Protein AF-A0A7S0U2Q4-F1 (afdb_monomer_lite)

Structure (mmCIF, N/CA/C/O backbone):
data_AF-A0A7S0U2Q4-F1
#
_entry.id   AF-A0A7S0U2Q4-F1
#
loop_
_atom_site.group_PDB
_atom_site.id
_atom_site.type_symbol
_atom_site.label_atom_id
_atom_site.label_alt_id
_atom_site.label_comp_id
_atom_site.label_asym_id
_atom_site.label_entity_id
_atom_site.label_seq_id
_atom_site.pdbx_PDB_ins_code
_atom_site.Cartn_x
_atom_site.Cartn_y
_atom_site.Cartn_z
_atom_site.occupancy
_atom_site.B_iso_or_equiv
_atom_site.auth_seq_id
_atom_site.auth_comp_id
_atom_site.auth_asym_id
_atom_site.auth_atom_id
_atom_site.pdbx_PDB_model_num
ATOM 1 N N . GLN A 1 1 ? 51.472 -1.412 -73.049 1.00 61.06 1 GLN A N 1
ATOM 2 C CA . GLN A 1 1 ? 51.027 -0.412 -72.050 1.00 61.06 1 GLN A CA 1
ATOM 3 C C . GLN A 1 1 ? 49.561 -0.610 -71.621 1.00 61.06 1 GLN A C 1
ATOM 5 O O . GLN A 1 1 ? 49.292 -0.480 -70.437 1.00 61.06 1 GLN A O 1
ATOM 10 N N . GLY A 1 2 ? 48.632 -1.026 -72.501 1.00 70.44 2 GLY A N 1
ATOM 11 C CA . GLY A 1 2 ? 47.207 -1.220 -72.146 1.00 70.44 2 GLY A CA 1
ATOM 12 C C . GLY A 1 2 ? 46.877 -2.314 -71.110 1.00 70.44 2 GLY A C 1
ATOM 13 O O . GLY A 1 2 ? 45.994 -2.116 -70.285 1.00 70.44 2 GLY A O 1
ATOM 14 N N . ALA A 1 3 ? 47.608 -3.435 -71.074 1.00 73.06 3 ALA A N 1
ATOM 15 C CA . ALA A 1 3 ? 47.351 -4.511 -70.102 1.00 73.06 3 ALA A CA 1
ATOM 16 C C . ALA A 1 3 ? 47.615 -4.098 -68.638 1.00 73.06 3 ALA A C 1
ATOM 18 O O . ALA A 1 3 ? 46.937 -4.567 -67.727 1.00 73.06 3 ALA A O 1
ATOM 19 N N . VAL A 1 4 ? 48.569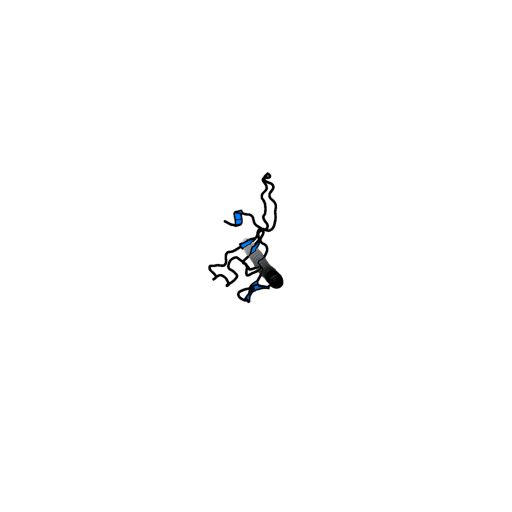 -3.186 -68.417 1.00 79.38 4 VAL A N 1
ATOM 20 C CA . VAL A 1 4 ? 48.904 -2.663 -67.083 1.00 79.38 4 VAL A CA 1
ATOM 21 C C . VAL A 1 4 ? 47.815 -1.707 -66.585 1.00 79.38 4 VAL A C 1
ATOM 23 O O . VAL A 1 4 ? 47.457 -1.755 -65.413 1.00 79.38 4 VAL A O 1
ATOM 26 N N . ALA A 1 5 ? 47.227 -0.902 -67.477 1.00 80.56 5 ALA A N 1
ATOM 27 C CA . ALA A 1 5 ? 46.125 -0.001 -67.138 1.00 80.56 5 ALA A CA 1
ATOM 28 C C . ALA A 1 5 ? 44.852 -0.767 -66.731 1.00 80.56 5 ALA A C 1
ATOM 30 O O . ALA A 1 5 ? 44.254 -0.460 -65.705 1.00 80.56 5 ALA A O 1
ATOM 31 N N . VAL A 1 6 ? 44.493 -1.829 -67.464 1.00 84.06 6 VAL A N 1
ATOM 32 C CA . VAL A 1 6 ? 43.334 -2.681 -67.128 1.00 84.06 6 VAL A CA 1
ATOM 33 C C . VAL A 1 6 ? 43.546 -3.438 -65.809 1.00 84.06 6 VAL A C 1
ATOM 35 O O . VAL A 1 6 ? 42.607 -3.612 -65.032 1.00 84.06 6 VAL A O 1
ATOM 38 N N . ALA A 1 7 ? 44.773 -3.887 -65.526 1.00 83.25 7 ALA A N 1
ATOM 39 C CA . ALA A 1 7 ? 45.096 -4.530 -64.253 1.00 83.25 7 ALA A CA 1
ATOM 40 C C . ALA A 1 7 ? 45.003 -3.550 -63.068 1.00 83.25 7 ALA A C 1
ATOM 42 O O . ALA A 1 7 ? 44.475 -3.917 -62.019 1.00 83.25 7 ALA A O 1
ATOM 43 N N . ALA A 1 8 ? 45.458 -2.306 -63.247 1.00 87.12 8 ALA A N 1
ATOM 44 C CA . ALA A 1 8 ? 45.345 -1.258 -62.236 1.00 87.12 8 ALA A CA 1
ATOM 45 C C . ALA A 1 8 ? 43.880 -0.882 -61.954 1.00 87.12 8 ALA A C 1
ATOM 47 O O . ALA A 1 8 ? 43.491 -0.776 -60.794 1.00 87.12 8 ALA A O 1
ATOM 48 N N . GLU A 1 9 ? 43.045 -0.766 -62.990 1.00 86.50 9 GLU A N 1
ATOM 49 C CA . GLU A 1 9 ? 41.620 -0.448 -62.841 1.00 86.50 9 GLU A CA 1
ATOM 50 C C . GLU A 1 9 ? 40.856 -1.548 -62.085 1.00 86.50 9 GLU A C 1
ATOM 52 O O . GLU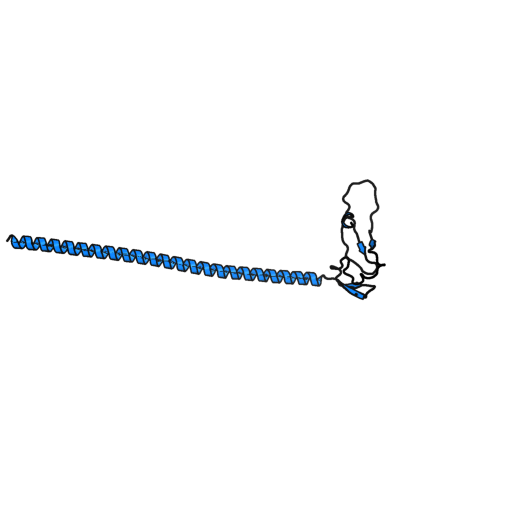 A 1 9 ? 40.077 -1.266 -61.176 1.00 86.50 9 GLU A O 1
ATOM 57 N N . ARG A 1 10 ? 41.131 -2.823 -62.389 1.00 89.69 10 ARG A N 1
ATOM 58 C CA . ARG A 1 10 ? 40.548 -3.956 -61.649 1.00 89.69 10 ARG A CA 1
ATOM 59 C C . ARG A 1 10 ? 41.006 -4.003 -60.194 1.00 89.69 10 ARG A C 1
ATOM 61 O O . ARG A 1 10 ? 40.215 -4.365 -59.325 1.00 89.69 10 ARG A O 1
ATOM 68 N N . ALA A 1 11 ? 42.266 -3.659 -59.927 1.00 91.00 11 ALA A N 1
ATOM 69 C CA . ALA A 1 11 ? 42.791 -3.601 -58.568 1.00 91.00 11 ALA A CA 1
ATOM 70 C C . ALA A 1 11 ? 42.117 -2.489 -57.753 1.00 91.00 11 ALA A C 1
ATOM 72 O O . ALA A 1 11 ? 41.779 -2.709 -56.592 1.00 91.00 11 ALA A O 1
ATOM 73 N N . GLU A 1 12 ? 41.867 -1.329 -58.360 1.00 92.44 12 GLU A N 1
ATOM 74 C CA . GLU A 1 12 ? 41.186 -0.220 -57.692 1.00 92.44 12 GLU A CA 1
ATOM 75 C C . GLU A 1 12 ? 39.709 -0.543 -57.420 1.00 92.44 12 GLU A C 1
ATOM 77 O O . GLU A 1 12 ? 39.251 -0.416 -56.287 1.00 92.44 12 GLU A O 1
ATOM 82 N N . GLN A 1 13 ? 38.999 -1.130 -58.392 1.00 92.56 13 GLN A N 1
ATOM 83 C CA . GLN A 1 13 ? 37.627 -1.615 -58.185 1.00 92.56 13 GLN A CA 1
ATOM 84 C C . GLN A 1 13 ? 37.531 -2.678 -57.076 1.00 92.56 13 GLN A C 1
ATOM 86 O O . GLN A 1 13 ? 36.540 -2.729 -56.346 1.00 92.56 13 GLN A O 1
ATOM 91 N N . ALA A 1 14 ? 38.540 -3.545 -56.938 1.00 92.00 14 ALA A N 1
ATOM 92 C CA . ALA A 1 14 ? 38.584 -4.537 -55.866 1.00 92.00 14 ALA A CA 1
ATOM 93 C C . ALA A 1 14 ? 38.786 -3.890 -54.486 1.00 92.00 14 ALA A C 1
ATOM 95 O O . ALA A 1 14 ? 38.137 -4.300 -53.522 1.00 92.00 14 ALA A O 1
ATOM 96 N N . LYS A 1 15 ? 39.633 -2.857 -54.388 1.00 94.12 15 LYS A N 1
ATOM 97 C CA . LYS A 1 15 ? 39.808 -2.083 -53.149 1.00 94.12 15 LYS A CA 1
ATOM 98 C C . LYS A 1 15 ? 38.537 -1.335 -52.762 1.00 94.12 15 LYS A C 1
ATOM 100 O O . LYS A 1 15 ? 38.168 -1.362 -51.592 1.00 94.12 15 LYS A O 1
ATOM 105 N N . ASP A 1 16 ? 37.851 -0.724 -53.724 1.00 94.62 16 ASP A N 1
ATOM 106 C CA . ASP A 1 16 ? 36.603 0.001 -53.468 1.00 94.62 16 ASP A CA 1
ATOM 107 C C . ASP A 1 16 ? 35.510 -0.925 -52.927 1.00 94.62 16 ASP A C 1
ATOM 109 O O . ASP A 1 16 ? 34.817 -0.578 -51.969 1.00 94.62 16 ASP A O 1
ATOM 113 N N . ARG A 1 17 ? 35.393 -2.140 -53.482 1.00 94.12 17 ARG A N 1
ATOM 114 C CA . ARG A 1 17 ? 34.474 -3.166 -52.961 1.00 94.12 17 ARG A CA 1
ATOM 115 C C . ARG A 1 17 ? 34.847 -3.596 -51.545 1.00 94.12 17 ARG A C 1
ATOM 117 O O . ARG A 1 17 ? 33.975 -3.623 -50.683 1.00 94.12 17 ARG A O 1
ATOM 124 N N . ALA A 1 18 ? 36.128 -3.857 -51.283 1.00 94.88 18 ALA A N 1
ATOM 125 C CA . ALA A 1 18 ? 36.591 -4.231 -49.948 1.00 94.88 18 ALA A CA 1
ATOM 126 C C . ALA A 1 18 ? 36.311 -3.129 -48.907 1.00 94.88 18 ALA A C 1
ATOM 128 O O . ALA A 1 18 ? 35.819 -3.417 -47.816 1.00 94.88 18 ALA A O 1
ATOM 129 N N . LEU A 1 19 ? 36.546 -1.861 -49.264 1.00 96.00 19 LEU A N 1
ATOM 130 C CA . LEU A 1 19 ? 36.229 -0.701 -48.425 1.00 96.00 19 LEU A CA 1
ATOM 131 C C . LEU A 1 19 ? 34.722 -0.544 -48.190 1.00 96.00 19 LEU A C 1
ATOM 133 O O . LEU A 1 19 ? 34.310 -0.180 -47.088 1.00 96.00 19 LEU A O 1
ATOM 137 N N . ALA A 1 20 ? 33.890 -0.798 -49.202 1.00 94.44 20 ALA A N 1
ATOM 138 C CA . ALA A 1 20 ? 32.438 -0.755 -49.060 1.00 94.44 20 ALA A CA 1
ATOM 139 C C . ALA A 1 20 ? 31.933 -1.846 -48.100 1.00 94.44 20 ALA A C 1
ATOM 141 O O . ALA A 1 20 ? 31.173 -1.542 -47.181 1.00 94.44 20 ALA A O 1
ATOM 142 N N . GLU A 1 21 ? 32.420 -3.080 -48.244 1.00 95.12 21 GLU A N 1
ATOM 143 C CA . GLU A 1 21 ? 32.077 -4.206 -47.365 1.00 95.12 21 GLU A CA 1
ATOM 144 C C . GLU A 1 21 ? 32.571 -4.001 -45.924 1.00 95.12 21 GLU A C 1
ATOM 146 O O . GLU A 1 21 ? 31.912 -4.395 -44.959 1.00 95.12 21 GLU A O 1
ATOM 151 N N . GLU A 1 22 ? 33.741 -3.388 -45.736 1.00 96.06 22 GLU A N 1
ATOM 152 C CA . GLU A 1 22 ? 34.243 -3.027 -44.408 1.00 96.06 22 GLU A CA 1
ATOM 153 C C . GLU A 1 22 ? 33.373 -1.947 -43.753 1.00 96.06 22 GLU A C 1
ATOM 155 O O . GLU A 1 22 ? 32.961 -2.098 -42.601 1.00 96.06 22 GLU A O 1
ATOM 160 N N . LYS A 1 23 ? 33.013 -0.895 -44.500 1.00 95.75 23 LYS A N 1
ATOM 161 C CA . LYS A 1 23 ? 32.113 0.161 -44.015 1.00 95.75 23 LYS A CA 1
ATOM 162 C C . LYS A 1 23 ? 30.729 -0.381 -43.667 1.00 95.75 23 LYS A C 1
ATOM 164 O O . LYS A 1 23 ? 30.173 0.014 -42.643 1.00 95.75 23 LYS A O 1
ATOM 169 N N . GLU A 1 24 ? 30.179 -1.283 -44.477 1.00 95.75 24 GLU A N 1
ATOM 170 C CA . GLU A 1 24 ? 28.879 -1.901 -44.213 1.00 95.75 24 GLU A CA 1
ATOM 171 C C . GLU A 1 24 ? 28.916 -2.768 -42.949 1.00 95.75 24 GLU A C 1
ATOM 173 O O . GLU A 1 24 ? 28.046 -2.634 -42.084 1.00 95.75 24 GLU A O 1
ATOM 178 N N . ARG A 1 25 ? 29.960 -3.590 -42.779 1.00 96.19 25 ARG A N 1
ATOM 179 C CA . ARG A 1 25 ? 30.155 -4.386 -41.557 1.00 96.19 25 ARG A CA 1
ATOM 180 C C . ARG A 1 25 ? 30.298 -3.501 -40.323 1.00 96.19 25 ARG A C 1
ATOM 182 O O . ARG A 1 25 ? 29.601 -3.734 -39.336 1.00 96.19 25 ARG A O 1
ATOM 189 N N . ALA A 1 26 ? 31.112 -2.449 -40.400 1.00 95.69 26 ALA A N 1
ATOM 190 C CA . ALA A 1 26 ? 31.284 -1.497 -39.306 1.00 95.69 26 ALA A CA 1
ATOM 191 C C . ALA A 1 26 ? 29.972 -0.764 -38.963 1.00 95.69 26 ALA A C 1
ATOM 193 O O . ALA A 1 26 ? 29.656 -0.558 -37.789 1.00 95.69 26 ALA A O 1
ATOM 194 N N . ALA A 1 27 ? 29.171 -0.389 -39.965 1.00 96.38 27 ALA A N 1
ATOM 195 C CA . ALA A 1 27 ? 27.865 0.230 -39.751 1.00 96.38 27 ALA A CA 1
ATOM 196 C C . ALA A 1 27 ? 26.861 -0.746 -39.112 1.00 96.38 27 ALA A C 1
ATOM 198 O O . ALA A 1 27 ? 26.137 -0.373 -38.183 1.00 96.38 27 ALA A O 1
ATOM 199 N N . ALA A 1 28 ? 26.838 -2.003 -39.564 1.00 96.38 28 ALA A N 1
ATOM 200 C CA . ALA A 1 28 ? 25.986 -3.048 -39.006 1.00 96.38 28 ALA A CA 1
ATOM 201 C C . ALA A 1 28 ? 26.356 -3.374 -37.550 1.00 96.38 28 ALA A C 1
ATOM 203 O O . ALA A 1 28 ? 25.466 -3.509 -36.708 1.00 96.38 28 ALA A O 1
ATOM 204 N N . GLU A 1 29 ? 27.649 -3.447 -37.234 1.00 96.38 29 GLU A N 1
ATOM 205 C CA . GLU A 1 29 ? 28.147 -3.662 -35.874 1.00 96.38 29 GLU A CA 1
ATOM 206 C C . GLU A 1 29 ? 27.759 -2.507 -34.947 1.00 96.38 29 GLU A C 1
ATOM 208 O O . GLU A 1 29 ? 27.164 -2.741 -33.894 1.00 96.38 29 GLU A O 1
ATOM 213 N N . ARG A 1 30 ? 27.966 -1.253 -35.376 1.00 96.62 30 ARG A N 1
ATOM 214 C CA . ARG A 1 30 ? 27.521 -0.070 -34.619 1.00 96.62 30 ARG A CA 1
ATOM 215 C C . ARG A 1 30 ? 26.019 -0.092 -34.361 1.00 96.62 30 ARG A C 1
ATOM 217 O O . ARG A 1 30 ? 25.585 0.181 -33.245 1.00 96.62 30 ARG A O 1
ATOM 224 N N . LYS A 1 31 ? 25.214 -0.452 -35.365 1.00 97.31 31 LYS A N 1
ATOM 225 C CA . LYS A 1 31 ? 23.756 -0.553 -35.213 1.00 97.31 31 LYS A CA 1
ATOM 226 C C . LYS A 1 31 ? 23.365 -1.620 -34.186 1.00 97.31 31 LYS A C 1
ATOM 228 O O . LYS A 1 31 ? 22.472 -1.374 -33.376 1.00 97.31 31 LYS A O 1
ATOM 233 N N . ARG A 1 32 ? 24.030 -2.781 -34.194 1.00 97.12 32 ARG A N 1
ATOM 234 C CA . ARG A 1 32 ? 23.807 -3.847 -33.202 1.00 97.12 32 ARG A CA 1
ATOM 235 C C . ARG A 1 32 ? 24.217 -3.406 -31.800 1.00 97.12 32 ARG A C 1
ATOM 237 O O . ARG A 1 32 ? 23.436 -3.604 -30.877 1.00 97.12 32 ARG A O 1
ATOM 244 N N . ALA A 1 33 ? 25.372 -2.761 -31.655 1.00 96.94 33 ALA A N 1
ATOM 245 C CA . ALA A 1 33 ? 25.849 -2.252 -30.372 1.00 96.94 33 ALA A CA 1
ATOM 246 C C . ALA A 1 33 ? 24.878 -1.222 -29.768 1.00 96.94 33 ALA A C 1
ATOM 248 O O . ALA A 1 33 ? 24.514 -1.325 -28.601 1.00 96.94 33 ALA A O 1
ATOM 249 N N . VAL A 1 34 ? 24.380 -0.278 -30.577 1.00 97.44 34 VAL A N 1
ATOM 250 C CA . VAL A 1 34 ? 23.388 0.715 -30.125 1.00 97.44 34 VAL A CA 1
ATOM 251 C C . VAL A 1 34 ? 22.070 0.051 -29.718 1.00 97.44 34 VAL A C 1
ATOM 253 O O . VAL A 1 34 ? 21.483 0.432 -28.707 1.00 97.44 34 VAL A O 1
ATOM 256 N N . ALA A 1 35 ? 21.599 -0.945 -30.475 1.00 96.69 35 ALA A N 1
ATOM 257 C CA . ALA A 1 35 ? 20.381 -1.675 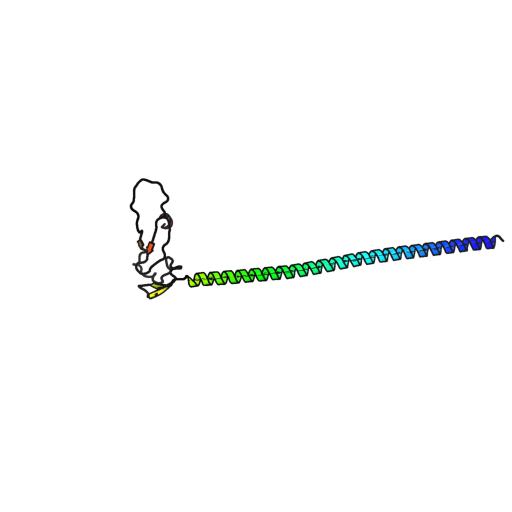-30.128 1.00 96.69 35 ALA A CA 1
ATOM 258 C C . ALA A 1 35 ? 20.535 -2.442 -28.805 1.00 96.69 35 ALA A C 1
ATOM 260 O O . ALA A 1 35 ? 19.678 -2.324 -27.934 1.00 96.69 35 ALA A O 1
ATOM 261 N N . GLN A 1 36 ? 21.650 -3.155 -28.624 1.00 97.31 36 GLN A N 1
ATOM 262 C CA . GLN A 1 36 ? 21.942 -3.895 -27.394 1.00 97.31 36 GLN A CA 1
ATOM 263 C C . GLN A 1 36 ? 22.036 -2.978 -26.176 1.00 97.31 36 GLN A C 1
ATOM 265 O O . GLN A 1 36 ? 21.469 -3.290 -25.132 1.00 97.31 36 GLN A O 1
ATOM 270 N N . GLU A 1 37 ? 22.709 -1.835 -26.306 1.00 97.31 37 GLU A N 1
ATOM 271 C CA . GLU A 1 37 ? 22.833 -0.885 -25.202 1.00 97.31 37 GLU A CA 1
ATOM 272 C C . GLU A 1 37 ? 21.477 -0.260 -24.847 1.00 97.31 37 GLU A C 1
ATOM 274 O O . GLU A 1 37 ? 21.134 -0.150 -23.672 1.00 97.31 37 GLU A O 1
ATOM 279 N N . ARG A 1 38 ? 20.645 0.068 -25.844 1.00 97.06 38 ARG A N 1
ATOM 280 C CA . ARG A 1 38 ? 19.276 0.543 -25.598 1.00 97.06 38 ARG A CA 1
ATOM 281 C C . ARG A 1 38 ? 18.435 -0.506 -24.868 1.00 97.06 38 ARG A C 1
ATOM 283 O O . ARG A 1 38 ? 17.736 -0.167 -23.913 1.00 97.06 38 ARG A O 1
ATOM 290 N N . ASP A 1 39 ? 18.501 -1.759 -25.304 1.00 97.62 39 ASP A N 1
ATOM 291 C CA . ASP A 1 39 ? 17.734 -2.850 -24.703 1.00 97.62 39 ASP A CA 1
ATOM 292 C C . ASP A 1 39 ? 18.206 -3.116 -23.265 1.00 97.62 39 ASP A C 1
ATOM 294 O O . ASP A 1 39 ? 17.384 -3.283 -22.361 1.00 97.62 39 ASP A O 1
ATOM 298 N N . ARG A 1 40 ? 19.520 -3.055 -23.017 1.00 97.88 40 ARG A N 1
ATOM 299 C CA . ARG A 1 40 ? 20.105 -3.148 -21.675 1.00 97.88 40 ARG A CA 1
ATOM 300 C C . ARG A 1 40 ? 19.619 -2.017 -20.768 1.00 97.88 40 ARG A C 1
ATOM 302 O O . ARG A 1 40 ? 19.126 -2.289 -19.676 1.00 97.88 40 ARG A O 1
ATOM 309 N N . GLN A 1 41 ? 19.672 -0.768 -21.230 1.00 97.38 41 GLN A N 1
ATOM 310 C CA . GLN A 1 41 ? 19.175 0.383 -20.469 1.00 97.38 41 GLN A CA 1
ATOM 311 C C . GLN A 1 41 ? 17.681 0.268 -20.158 1.00 97.38 41 GLN A C 1
ATOM 313 O O . GLN A 1 41 ? 17.230 0.632 -19.072 1.00 97.38 41 GLN A O 1
ATOM 318 N N . GLN A 1 42 ? 16.888 -0.243 -21.100 1.00 97.62 42 GLN A N 1
ATOM 319 C CA . GLN A 1 42 ? 15.466 -0.471 -20.878 1.00 97.62 42 GLN A CA 1
ATOM 320 C C . GLN A 1 42 ? 15.234 -1.558 -19.819 1.00 97.62 42 GLN A C 1
ATOM 322 O O . GLN A 1 42 ? 14.401 -1.375 -18.931 1.00 97.62 42 GLN A O 1
ATOM 327 N N . GLN A 1 43 ? 15.993 -2.655 -19.859 1.00 97.25 43 GLN A N 1
ATOM 328 C CA . GLN A 1 43 ? 15.929 -3.704 -18.839 1.00 97.25 43 GLN A CA 1
ATOM 329 C C . GLN A 1 43 ? 16.344 -3.196 -17.453 1.00 97.25 43 GLN A C 1
ATOM 331 O O . GLN A 1 43 ? 15.661 -3.492 -16.473 1.00 97.25 43 GLN A O 1
ATOM 336 N N . GLU A 1 44 ? 17.416 -2.407 -17.360 1.00 97.00 44 GLU A N 1
ATOM 337 C CA . GLU A 1 44 ? 17.861 -1.783 -16.107 1.00 97.00 44 GLU A CA 1
ATOM 338 C C . GLU A 1 44 ? 16.772 -0.868 -15.525 1.00 97.00 44 GLU A C 1
ATOM 340 O O . GLU A 1 44 ? 16.444 -0.982 -14.344 1.00 97.00 44 GLU A O 1
ATOM 345 N N . LYS A 1 45 ? 16.124 -0.042 -16.359 1.00 97.25 45 LYS A N 1
ATOM 346 C CA . LYS A 1 45 ? 14.983 0.793 -15.941 1.00 97.25 45 LYS A CA 1
ATOM 347 C C . LYS A 1 45 ? 13.816 -0.035 -15.409 1.00 97.25 45 LYS A C 1
ATOM 349 O O . LYS A 1 45 ? 13.243 0.314 -14.379 1.00 97.25 45 LYS A O 1
ATOM 354 N N . TYR A 1 46 ? 13.462 -1.131 -16.080 1.00 97.38 46 TYR A N 1
ATOM 355 C CA . TYR A 1 46 ? 12.394 -2.011 -15.601 1.00 97.38 46 TYR A CA 1
ATOM 356 C C . TYR A 1 46 ? 12.737 -2.670 -14.267 1.00 97.38 46 TYR A C 1
ATOM 358 O O . TYR A 1 46 ? 11.873 -2.740 -13.395 1.00 97.38 46 TYR A O 1
ATOM 366 N N . ARG A 1 47 ? 13.983 -3.123 -14.089 1.00 97.50 47 ARG A N 1
ATOM 367 C CA . ARG A 1 47 ? 14.439 -3.698 -12.816 1.00 97.50 47 ARG A CA 1
ATOM 368 C C . ARG A 1 47 ? 14.386 -2.668 -11.691 1.00 97.50 47 ARG A C 1
ATOM 370 O O . ARG A 1 47 ? 13.797 -2.956 -10.656 1.00 97.50 47 ARG A O 1
ATOM 377 N N . ALA A 1 48 ? 14.894 -1.458 -11.925 1.00 97.38 48 ALA A N 1
ATOM 378 C CA . ALA A 1 48 ? 14.853 -0.378 -10.941 1.00 97.38 48 ALA A CA 1
ATOM 379 C C . ALA A 1 48 ? 13.412 -0.031 -10.522 1.00 97.38 48 ALA A C 1
ATOM 381 O O . ALA A 1 48 ? 13.115 0.048 -9.333 1.00 97.38 48 ALA A O 1
ATOM 382 N N . LEU A 1 49 ? 12.491 0.086 -11.487 1.00 97.31 49 LEU A N 1
ATOM 383 C CA . LEU A 1 49 ? 11.070 0.329 -11.210 1.00 97.31 49 LEU A CA 1
ATOM 384 C C . LEU A 1 49 ? 10.412 -0.821 -10.433 1.00 97.31 49 LEU A C 1
ATOM 386 O O . LEU A 1 49 ? 9.551 -0.580 -9.587 1.00 97.31 49 LEU A O 1
ATOM 390 N N . ALA A 1 50 ? 10.780 -2.071 -10.722 1.00 96.75 50 ALA A N 1
ATOM 391 C CA . ALA A 1 50 ? 10.267 -3.226 -9.992 1.00 96.75 50 ALA A CA 1
ATOM 392 C C . ALA A 1 50 ? 10.746 -3.222 -8.531 1.00 96.75 50 ALA A C 1
ATOM 394 O O . ALA A 1 50 ? 9.936 -3.405 -7.624 1.00 96.75 50 ALA A O 1
ATOM 395 N N . GLU A 1 51 ? 12.029 -2.944 -8.295 1.00 96.88 51 GLU A N 1
ATOM 396 C CA . GLU A 1 51 ? 12.588 -2.826 -6.945 1.00 96.88 51 GLU A CA 1
ATOM 397 C C . GLU A 1 51 ? 11.957 -1.675 -6.155 1.00 96.88 51 GLU A C 1
ATOM 399 O O . GLU A 1 51 ? 11.627 -1.841 -4.981 1.00 96.88 51 GLU A O 1
ATOM 404 N N . GLU A 1 52 ? 11.747 -0.519 -6.786 1.00 96.88 52 GLU A N 1
ATOM 405 C CA . GLU A 1 52 ? 11.096 0.628 -6.149 1.00 96.88 52 GLU A CA 1
ATOM 406 C C . GLU A 1 52 ? 9.650 0.306 -5.754 1.00 96.88 52 GLU A C 1
ATOM 408 O O . GLU A 1 52 ? 9.231 0.594 -4.632 1.00 96.88 52 GLU A O 1
ATOM 413 N N . ARG A 1 53 ? 8.900 -0.373 -6.631 1.00 96.81 53 ARG A N 1
ATOM 414 C CA . ARG A 1 53 ? 7.539 -0.835 -6.328 1.00 96.81 53 ARG A CA 1
ATOM 415 C C . ARG A 1 53 ? 7.507 -1.808 -5.157 1.00 96.81 53 ARG A C 1
ATOM 417 O O . ARG A 1 53 ? 6.636 -1.680 -4.302 1.00 96.81 53 ARG A O 1
ATOM 424 N N . GLU A 1 54 ? 8.437 -2.755 -5.089 1.00 96.94 54 GLU A N 1
ATOM 425 C CA . GLU A 1 54 ? 8.514 -3.680 -3.952 1.00 96.94 54 GLU A CA 1
ATOM 426 C C . GLU A 1 54 ? 8.872 -2.952 -2.649 1.00 96.94 54 GLU A C 1
ATOM 428 O O . GLU A 1 54 ? 8.236 -3.174 -1.618 1.00 96.94 54 GLU A O 1
ATOM 433 N N . ARG A 1 55 ? 9.803 -1.990 -2.685 1.00 96.81 55 ARG A N 1
ATOM 434 C CA . ARG A 1 55 ? 10.105 -1.139 -1.519 1.00 96.81 55 ARG A CA 1
ATOM 435 C C . ARG A 1 55 ? 8.902 -0.308 -1.073 1.00 96.81 55 ARG A C 1
ATOM 437 O O . ARG A 1 55 ? 8.680 -0.161 0.132 1.00 96.81 55 ARG A O 1
ATOM 444 N N . ALA A 1 56 ? 8.120 0.210 -2.020 1.00 96.44 56 ALA A N 1
ATOM 445 C CA . ALA A 1 56 ? 6.901 0.956 -1.733 1.00 96.44 56 ALA A CA 1
ATOM 446 C C . ALA A 1 56 ? 5.837 0.060 -1.082 1.00 96.44 56 ALA A C 1
ATOM 448 O O . ALA A 1 56 ? 5.273 0.443 -0.061 1.00 96.44 56 ALA A O 1
ATOM 449 N N . LYS A 1 57 ? 5.627 -1.161 -1.597 1.00 97.56 57 LYS A N 1
ATOM 450 C CA . LYS A 1 57 ? 4.717 -2.148 -0.990 1.00 97.56 57 LYS A CA 1
ATOM 451 C C . LYS A 1 57 ? 5.115 -2.492 0.442 1.00 97.56 57 LYS A C 1
ATOM 453 O O . LYS A 1 57 ? 4.267 -2.483 1.325 1.00 97.56 57 LYS A O 1
ATOM 458 N N . ILE A 1 58 ? 6.400 -2.755 0.686 1.00 97.06 58 ILE A N 1
ATOM 459 C CA . ILE A 1 58 ? 6.900 -3.066 2.033 1.00 97.06 58 ILE A CA 1
ATOM 460 C C . ILE A 1 58 ? 6.687 -1.877 2.976 1.00 97.06 58 ILE A C 1
ATOM 462 O O . ILE A 1 58 ? 6.282 -2.060 4.122 1.00 97.06 58 ILE A O 1
ATOM 466 N N . SER A 1 59 ? 6.952 -0.657 2.506 1.00 96.00 59 SER A N 1
ATOM 467 C CA . SER A 1 59 ? 6.725 0.558 3.294 1.00 96.00 59 SER A CA 1
ATOM 468 C C . SER A 1 59 ? 5.247 0.744 3.637 1.00 96.00 59 SER A C 1
ATOM 470 O O . SER A 1 59 ? 4.932 1.012 4.793 1.00 96.00 59 SER A O 1
ATOM 472 N N . LEU A 1 60 ? 4.348 0.540 2.670 1.00 97.31 60 LEU A N 1
ATOM 473 C CA . LEU A 1 60 ? 2.905 0.623 2.891 1.00 97.31 60 LEU A CA 1
ATOM 474 C C . LEU A 1 60 ? 2.437 -0.426 3.907 1.00 97.31 60 LEU A C 1
ATOM 476 O O . LEU A 1 60 ? 1.785 -0.068 4.881 1.00 97.31 60 LEU A O 1
ATOM 480 N N . ALA A 1 61 ? 2.874 -1.679 3.763 1.00 97.31 61 ALA A N 1
ATOM 481 C CA . ALA A 1 61 ? 2.538 -2.750 4.701 1.00 97.31 61 ALA A CA 1
ATOM 482 C C . ALA A 1 61 ? 3.003 -2.450 6.139 1.00 97.31 61 ALA A C 1
ATOM 484 O O . ALA A 1 61 ? 2.335 -2.817 7.103 1.00 97.31 61 ALA A O 1
ATOM 485 N N . ARG A 1 62 ? 4.141 -1.761 6.316 1.00 97.12 62 ARG A N 1
ATOM 486 C CA . ARG A 1 62 ? 4.601 -1.322 7.647 1.00 97.12 62 ARG A CA 1
ATOM 487 C C . ARG A 1 62 ? 3.699 -0.250 8.250 1.00 97.12 62 ARG A C 1
ATOM 489 O O . ARG A 1 62 ? 3.468 -0.280 9.455 1.00 97.12 62 ARG A O 1
ATOM 496 N N . VAL A 1 63 ? 3.222 0.688 7.434 1.00 97.12 63 VAL A N 1
ATOM 497 C CA . VAL A 1 63 ? 2.286 1.730 7.878 1.00 97.12 63 VAL A CA 1
ATOM 498 C C . VAL A 1 63 ? 0.943 1.105 8.247 1.00 97.12 63 VAL A C 1
ATOM 500 O O . VAL A 1 63 ? 0.453 1.347 9.344 1.00 97.12 63 VAL A O 1
ATOM 503 N N . GLU A 1 64 ? 0.410 0.226 7.397 1.00 97.06 64 GLU A N 1
ATOM 504 C CA . GLU A 1 64 ? -0.834 -0.506 7.663 1.00 97.06 64 GLU A CA 1
ATOM 505 C C . GLU A 1 64 ? -0.739 -1.324 8.959 1.00 97.06 64 GLU A C 1
ATOM 507 O O . GLU A 1 64 ? -1.618 -1.233 9.813 1.00 97.06 64 GLU A O 1
ATOM 512 N N . ALA A 1 65 ? 0.368 -2.044 9.175 1.00 96.44 65 ALA A N 1
ATOM 513 C CA . ALA A 1 65 ? 0.587 -2.793 10.412 1.00 96.44 65 ALA A CA 1
ATOM 514 C C . ALA A 1 65 ? 0.640 -1.888 11.660 1.00 96.44 65 ALA A C 1
ATOM 516 O O . ALA A 1 65 ? 0.136 -2.263 12.720 1.00 96.44 65 ALA A O 1
ATOM 517 N N . ALA A 1 66 ? 1.240 -0.698 11.551 1.00 96.81 66 ALA A N 1
ATOM 518 C CA . ALA A 1 66 ? 1.281 0.269 12.646 1.00 96.81 66 ALA A CA 1
ATOM 519 C C . ALA A 1 66 ? -0.105 0.868 12.944 1.00 96.81 66 ALA A C 1
ATOM 521 O O . ALA A 1 66 ? -0.463 1.045 14.110 1.00 96.81 66 ALA A O 1
ATOM 522 N N . ASP A 1 67 ? -0.897 1.148 11.908 1.00 97.81 67 ASP A N 1
ATOM 523 C CA . ASP A 1 67 ? -2.263 1.653 12.048 1.00 97.81 67 ASP A CA 1
ATOM 524 C C . ASP A 1 67 ? -3.198 0.606 12.669 1.00 97.81 67 ASP A C 1
ATOM 526 O O . ASP A 1 67 ? -3.985 0.936 13.561 1.00 97.81 67 ASP A O 1
ATOM 530 N N . GLU A 1 68 ? -3.080 -0.663 12.269 1.00 97.38 68 GLU A N 1
ATOM 531 C CA . GLU A 1 68 ? -3.814 -1.762 12.900 1.00 97.38 68 GLU A CA 1
ATOM 532 C C . GLU A 1 68 ? -3.474 -1.901 14.384 1.00 97.38 68 GLU A C 1
ATOM 534 O O . GLU A 1 68 ? -4.368 -2.092 15.210 1.00 97.38 68 GLU A O 1
ATOM 539 N N . GLU A 1 69 ? -2.194 -1.799 14.740 1.00 95.81 69 GLU A N 1
ATOM 540 C CA . GLU A 1 69 ? -1.763 -1.904 16.130 1.00 95.81 69 GLU A CA 1
ATOM 541 C C . GLU A 1 69 ? -2.273 -0.729 16.972 1.00 95.81 69 GLU A C 1
ATOM 543 O O . GLU A 1 69 ? -2.795 -0.941 18.068 1.00 95.81 69 GLU A O 1
ATOM 548 N N . ARG A 1 70 ? -2.236 0.498 16.436 1.00 97.38 70 ARG A N 1
ATOM 549 C CA . ARG A 1 70 ? -2.857 1.662 17.086 1.00 97.38 70 ARG A CA 1
ATOM 550 C C . ARG A 1 70 ? -4.346 1.418 17.342 1.00 97.38 70 ARG A C 1
ATOM 552 O O . ARG A 1 70 ? -4.816 1.627 18.457 1.00 97.38 70 ARG A O 1
ATOM 559 N N . LEU A 1 71 ? -5.075 0.906 16.350 1.00 97.31 71 LEU A N 1
ATOM 560 C CA . LEU A 1 71 ? -6.499 0.603 16.495 1.00 97.31 71 LEU A CA 1
ATOM 561 C C . LEU A 1 71 ? -6.761 -0.488 17.546 1.00 97.31 71 LEU A C 1
ATOM 563 O O . LEU A 1 71 ? -7.731 -0.398 18.302 1.00 97.31 71 LEU A O 1
ATOM 567 N N . ARG A 1 72 ? -5.910 -1.521 17.630 1.00 96.81 72 ARG A N 1
ATOM 568 C CA . ARG A 1 72 ? -6.004 -2.539 18.694 1.00 96.81 72 ARG A CA 1
ATOM 569 C C . ARG A 1 72 ? -5.817 -1.914 20.072 1.00 96.81 72 ARG A C 1
ATOM 571 O O . ARG A 1 72 ? -6.595 -2.219 20.975 1.00 96.81 72 ARG A O 1
ATOM 578 N N . GLN A 1 73 ? -4.839 -1.025 20.224 1.00 96.38 73 GLN A N 1
ATOM 579 C CA . GLN A 1 73 ? -4.575 -0.330 21.484 1.00 96.38 73 GLN A CA 1
ATOM 580 C C . GLN A 1 73 ? -5.730 0.592 21.884 1.00 96.38 73 GLN A C 1
ATOM 582 O O . GLN A 1 73 ? -6.155 0.572 23.038 1.00 96.38 73 GLN A O 1
ATOM 587 N N . GLU A 1 74 ? -6.296 1.343 20.940 1.00 96.81 74 GLU A N 1
ATOM 588 C CA . GLU A 1 74 ? -7.471 2.187 21.179 1.00 96.81 74 GLU A CA 1
ATOM 589 C C . GLU A 1 74 ? -8.686 1.361 21.612 1.00 96.81 74 GLU A C 1
ATOM 591 O O . GLU A 1 74 ? -9.348 1.702 22.591 1.00 96.81 74 GLU A O 1
ATOM 596 N N . ARG A 1 75 ? -8.946 0.227 20.948 1.00 96.12 75 ARG A N 1
ATOM 597 C CA . ARG A 1 75 ? -10.023 -0.699 21.336 1.00 96.12 75 ARG A CA 1
ATOM 598 C C . ARG A 1 75 ? -9.796 -1.300 22.719 1.00 96.12 75 ARG A C 1
ATOM 600 O O . ARG A 1 75 ? -10.737 -1.384 23.502 1.00 96.12 75 ARG A O 1
ATOM 607 N N . ALA A 1 76 ? -8.565 -1.700 23.031 1.00 95.94 76 ALA A N 1
ATOM 608 C CA . ALA A 1 76 ? -8.216 -2.220 24.349 1.00 95.94 76 ALA A CA 1
ATOM 609 C C . ALA A 1 76 ? -8.418 -1.154 25.435 1.00 95.94 76 ALA A C 1
ATOM 611 O O . ALA A 1 76 ? -9.010 -1.438 26.475 1.00 95.94 76 ALA A O 1
ATOM 612 N N . LYS A 1 77 ? -7.999 0.089 25.172 1.00 96.44 77 LYS A N 1
ATOM 613 C CA . LYS A 1 77 ? -8.215 1.219 26.078 1.00 96.44 77 LYS A CA 1
ATOM 614 C C . LYS A 1 77 ? -9.705 1.492 26.289 1.00 96.44 77 LYS A C 1
ATOM 616 O O . LYS A 1 77 ? -10.135 1.578 27.434 1.00 96.44 77 LYS A O 1
ATOM 621 N N . ALA A 1 78 ? -10.495 1.547 25.219 1.00 93.56 78 ALA A N 1
ATOM 622 C CA . ALA A 1 78 ? -11.941 1.737 25.310 1.00 93.56 78 ALA A CA 1
ATOM 623 C C . ALA A 1 78 ? -12.620 0.610 26.110 1.00 93.56 78 ALA A C 1
ATOM 625 O O . AL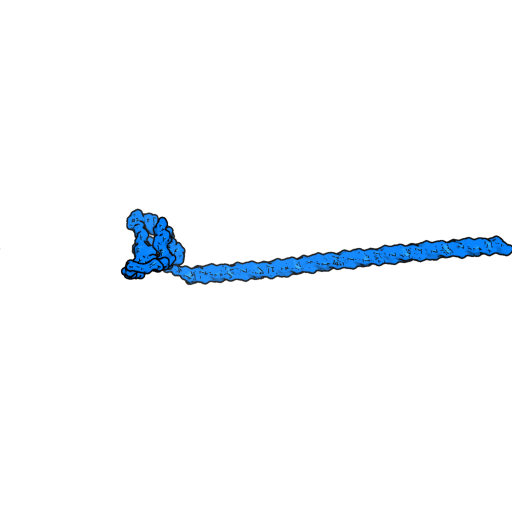A A 1 78 ? -13.476 0.874 26.948 1.00 93.56 78 ALA A O 1
ATOM 626 N N . ALA A 1 79 ? -12.206 -0.646 25.914 1.00 90.81 79 ALA A N 1
ATOM 627 C CA . ALA A 1 79 ? -12.726 -1.776 26.682 1.00 90.81 79 ALA A CA 1
ATOM 628 C C . ALA A 1 79 ? -12.393 -1.666 28.180 1.00 90.81 79 ALA A C 1
ATOM 630 O O . ALA A 1 79 ? -13.242 -1.963 29.021 1.00 90.81 79 ALA A O 1
ATOM 631 N N . LEU A 1 80 ? -11.185 -1.203 28.523 1.00 92.25 80 LEU A N 1
ATOM 632 C CA . LEU A 1 80 ? -10.798 -0.944 29.911 1.00 92.25 80 LEU A CA 1
ATOM 633 C C . LEU A 1 80 ? -11.597 0.208 30.525 1.00 92.25 80 LEU A C 1
ATOM 635 O O . LEU A 1 80 ? -12.008 0.101 31.676 1.00 92.25 80 LEU A O 1
ATOM 639 N N . GLU A 1 81 ? -11.849 1.281 29.776 1.00 90.00 81 GLU A N 1
ATOM 640 C CA . GLU A 1 81 ? -12.689 2.395 30.230 1.00 90.00 81 GLU A CA 1
ATOM 641 C C . GLU A 1 81 ? -14.130 1.936 30.494 1.00 90.00 81 GLU A C 1
ATOM 643 O O . GLU A 1 81 ? -14.688 2.237 31.549 1.00 90.00 81 GLU A O 1
ATOM 648 N N . VAL A 1 82 ? -14.710 1.128 29.598 1.00 85.94 82 VAL A N 1
ATOM 649 C CA . VAL A 1 82 ? -16.036 0.520 29.803 1.00 85.94 82 VAL A CA 1
ATOM 650 C C . VAL A 1 82 ? -16.038 -0.374 31.043 1.00 85.94 82 VAL A C 1
ATOM 652 O O . VAL A 1 82 ? -16.920 -0.234 31.889 1.00 85.94 82 VAL A O 1
ATOM 655 N N . ALA A 1 83 ? -15.040 -1.249 31.196 1.00 83.88 83 ALA A N 1
ATOM 656 C CA . ALA A 1 83 ? -14.924 -2.132 32.355 1.00 83.88 83 ALA A CA 1
ATOM 657 C C . ALA A 1 83 ? -14.737 -1.356 33.671 1.00 83.88 83 ALA A C 1
ATOM 659 O O . ALA A 1 83 ? -15.298 -1.741 34.693 1.00 83.88 83 ALA A O 1
ATOM 660 N N . ALA A 1 84 ? -13.995 -0.245 33.657 1.00 85.12 84 ALA A N 1
ATOM 661 C CA . ALA A 1 84 ? -13.803 0.610 34.828 1.00 85.12 84 ALA A CA 1
ATOM 662 C C . ALA A 1 84 ? -15.094 1.332 35.248 1.00 85.12 84 ALA A C 1
ATOM 664 O O . ALA A 1 84 ? -15.300 1.588 36.433 1.00 85.12 84 ALA A O 1
ATOM 665 N N . LEU A 1 85 ? -15.972 1.640 34.291 1.00 81.81 85 LEU A N 1
ATOM 666 C CA . LEU A 1 85 ? -17.275 2.251 34.551 1.00 81.81 85 LEU A CA 1
ATOM 667 C C . LEU A 1 85 ? -18.348 1.234 34.964 1.00 81.81 85 LEU A C 1
ATOM 669 O O . LEU A 1 85 ? -19.419 1.652 35.412 1.00 81.81 85 LEU A O 1
ATOM 673 N N . GLN A 1 86 ? -18.097 -0.076 34.845 1.00 80.94 86 GLN A N 1
ATOM 674 C CA . GLN A 1 86 ? -19.059 -1.097 35.257 1.00 80.94 86 GLN A CA 1
ATOM 675 C C . GLN A 1 86 ? -19.336 -1.005 36.756 1.00 80.94 86 GLN A C 1
ATOM 677 O O . GLN A 1 86 ? -18.462 -1.190 37.603 1.00 80.94 86 GLN A O 1
ATOM 682 N N . GLN A 1 87 ? -20.597 -0.750 37.086 1.00 75.62 87 GLN A N 1
ATOM 683 C CA . GLN A 1 87 ? -21.061 -0.726 38.459 1.00 75.62 87 GLN A CA 1
ATOM 684 C C . GLN A 1 87 ? -21.643 -2.096 38.780 1.00 75.62 87 GLN A C 1
ATOM 686 O O . GLN A 1 87 ? -22.452 -2.634 38.023 1.00 75.62 87 GLN A O 1
ATOM 691 N N . LYS A 1 88 ? -21.242 -2.667 39.915 1.00 77.94 88 LYS A N 1
ATOM 692 C CA . LYS A 1 88 ? -21.789 -3.935 40.400 1.00 77.94 88 LYS A CA 1
ATOM 693 C C . LYS A 1 88 ? -22.895 -3.660 41.410 1.00 77.94 88 LYS A C 1
ATOM 695 O O . LYS A 1 88 ? -22.711 -2.875 42.336 1.00 77.94 88 LYS A O 1
ATOM 700 N N . GLY A 1 89 ? -24.037 -4.306 41.220 1.00 71.25 89 GLY A N 1
ATOM 701 C CA . GLY A 1 89 ? -25.103 -4.403 42.207 1.00 71.25 89 GLY A CA 1
ATOM 702 C C . GLY A 1 89 ? -25.183 -5.827 42.746 1.00 71.25 89 GLY A C 1
ATOM 703 O O . GLY A 1 89 ? -24.793 -6.772 42.068 1.00 71.25 89 GLY A O 1
ATOM 704 N N . THR A 1 90 ? -25.719 -5.992 43.950 1.00 73.81 90 THR A N 1
ATOM 705 C CA . THR A 1 90 ? -26.022 -7.312 44.517 1.00 73.81 90 THR A CA 1
ATOM 706 C C . THR A 1 90 ? -27.532 -7.438 44.667 1.00 73.81 90 THR A C 1
ATOM 708 O O . THR A 1 90 ? -28.183 -6.560 45.239 1.00 73.81 90 THR A O 1
ATOM 711 N N . CYS A 1 91 ? -28.121 -8.524 44.162 1.00 71.44 91 CYS A N 1
ATOM 712 C CA . CYS A 1 91 ? -29.557 -8.761 44.297 1.00 71.44 91 CYS A CA 1
ATOM 713 C C . CYS A 1 91 ? -29.936 -8.908 45.778 1.00 71.44 91 CYS A C 1
ATOM 715 O O . CYS A 1 91 ? -29.383 -9.751 46.490 1.00 71.44 91 CYS A O 1
ATOM 717 N N . ALA A 1 92 ? -30.944 -8.161 46.236 1.00 68.94 92 ALA A N 1
ATOM 718 C CA . ALA A 1 92 ? -31.386 -8.211 47.630 1.00 68.94 92 ALA A CA 1
ATOM 719 C C . ALA A 1 92 ? -31.970 -9.581 48.024 1.00 68.94 92 ALA A C 1
ATOM 721 O O . ALA A 1 92 ? -31.971 -9.939 49.200 1.0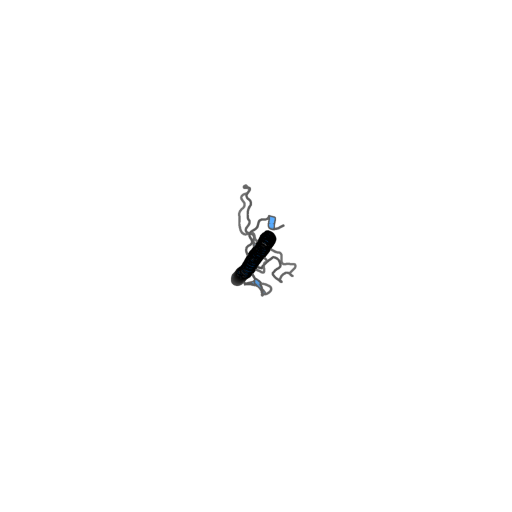0 68.94 92 ALA A O 1
ATOM 722 N N . ARG A 1 93 ? -32.454 -10.358 47.042 1.00 66.69 93 ARG A N 1
ATOM 723 C CA . ARG A 1 93 ? -33.126 -11.645 47.260 1.00 66.69 93 ARG A CA 1
ATOM 724 C C . ARG A 1 93 ? -32.211 -12.853 47.080 1.00 66.69 93 ARG A C 1
ATOM 726 O O . ARG A 1 93 ? -32.126 -13.674 47.984 1.00 66.69 93 ARG A O 1
ATOM 733 N N . CYS A 1 94 ? -31.556 -12.992 45.926 1.00 72.75 94 CYS A N 1
ATOM 734 C CA . CYS A 1 94 ? -30.715 -14.160 45.635 1.00 72.75 94 CYS A CA 1
ATOM 735 C C . CYS A 1 94 ? -29.237 -13.959 45.996 1.00 72.75 94 CYS A C 1
ATOM 737 O O . CYS A 1 94 ? -28.461 -14.900 45.861 1.00 72.75 94 CYS A O 1
ATOM 739 N N . ARG A 1 95 ? -28.849 -12.747 46.430 1.00 74.62 95 ARG A N 1
ATOM 740 C CA . ARG A 1 95 ? -27.472 -12.372 46.797 1.00 74.62 95 ARG A CA 1
ATOM 741 C C . ARG A 1 95 ? -26.432 -12.538 45.683 1.00 74.62 95 ARG A C 1
ATOM 743 O O . ARG A 1 95 ? -25.244 -12.485 45.967 1.00 74.62 95 ARG A O 1
ATOM 750 N N . GLN A 1 96 ? -26.852 -12.724 44.433 1.00 75.62 96 GLN A N 1
ATOM 751 C CA . GLN A 1 96 ? -25.926 -12.761 43.305 1.00 75.62 96 GLN A CA 1
ATOM 752 C C . GLN A 1 96 ? -25.554 -11.346 42.874 1.00 75.62 96 GLN A C 1
ATOM 754 O O . GLN A 1 96 ? -26.416 -10.460 42.816 1.00 75.62 96 GLN A O 1
ATOM 759 N N . ASP A 1 97 ? -24.276 -11.169 42.558 1.00 74.25 97 ASP A N 1
ATOM 760 C CA . ASP A 1 97 ? -23.757 -9.945 41.968 1.00 74.25 97 ASP A CA 1
ATOM 761 C C . ASP A 1 97 ? -24.103 -9.877 40.482 1.00 74.25 97 ASP A C 1
ATOM 763 O O . ASP A 1 97 ? -24.101 -10.887 39.774 1.00 74.25 97 ASP A O 1
ATOM 767 N N . TYR A 1 98 ? -24.389 -8.672 40.011 1.00 69.81 98 TYR A N 1
ATOM 768 C CA . TYR A 1 98 ? -24.692 -8.385 38.619 1.00 69.81 98 TYR A CA 1
ATOM 769 C C . TYR A 1 98 ? -24.096 -7.038 38.210 1.00 69.81 98 TYR A C 1
ATOM 771 O O . TYR A 1 98 ? -23.891 -6.150 39.040 1.00 69.81 98 TYR A O 1
ATOM 779 N N . VAL A 1 99 ? -23.814 -6.881 36.919 1.00 73.50 99 VAL A N 1
ATOM 780 C CA . VAL A 1 99 ? -23.400 -5.598 36.343 1.00 73.50 99 VAL A CA 1
ATOM 781 C C . VAL A 1 99 ? -24.662 -4.784 36.073 1.00 73.50 99 VAL A C 1
ATOM 783 O O . VAL A 1 99 ? -25.565 -5.245 35.381 1.00 73.50 99 VAL A O 1
ATOM 786 N N . LEU A 1 100 ? -24.757 -3.588 36.655 1.00 68.25 100 LEU A N 1
ATOM 787 C CA . LEU A 1 100 ? -25.935 -2.718 36.559 1.00 68.25 100 LEU A CA 1
ATOM 788 C C . LEU A 1 100 ? -26.223 -2.303 35.112 1.00 68.25 100 LEU A C 1
ATOM 790 O O . LEU A 1 100 ? -27.386 -2.226 34.722 1.00 68.25 100 LEU A O 1
ATOM 794 N N . GLN A 1 101 ? -25.170 -2.066 34.326 1.00 70.19 101 GLN A N 1
ATOM 795 C CA . GLN A 1 101 ? -25.258 -1.733 32.904 1.00 70.19 101 GLN A CA 1
ATOM 796 C C . GLN A 1 101 ? -25.811 -2.876 32.045 1.00 70.19 101 GLN A C 1
ATOM 798 O O . GLN A 1 101 ? -26.554 -2.598 31.112 1.00 70.19 101 GLN A O 1
ATOM 803 N N . ASP A 1 102 ? -25.533 -4.127 32.415 1.00 65.75 102 ASP A N 1
ATOM 804 C CA . ASP A 1 102 ? -25.973 -5.325 31.684 1.00 65.75 102 ASP A CA 1
ATOM 805 C C . ASP A 1 102 ? -27.283 -5.898 32.263 1.00 65.75 102 ASP A C 1
ATOM 807 O O . ASP A 1 102 ? -27.697 -7.013 31.940 1.00 65.75 102 ASP A O 1
ATOM 811 N N . ASN A 1 103 ? -27.932 -5.167 33.179 1.00 60.81 103 ASN A N 1
ATOM 812 C CA . ASN A 1 103 ? -29.116 -5.636 33.893 1.00 60.81 103 ASN A CA 1
ATOM 813 C C . ASN A 1 103 ? -30.389 -5.504 33.036 1.00 60.81 103 ASN A C 1
ATOM 815 O O . ASN A 1 103 ? -31.265 -4.670 33.299 1.00 60.81 103 ASN A O 1
ATOM 819 N N . GLU A 1 104 ? -30.473 -6.347 32.010 1.00 59.69 104 GLU A N 1
ATOM 820 C CA . GLU A 1 104 ? -31.624 -6.507 31.124 1.00 59.69 104 GLU A CA 1
ATOM 821 C C . GLU A 1 104 ? -32.754 -7.339 31.762 1.00 59.69 104 GLU A C 1
ATOM 823 O O . GLU A 1 104 ? -32.602 -7.987 32.806 1.00 59.69 104 GLU A O 1
ATOM 828 N N . VAL A 1 105 ? -33.927 -7.339 31.117 1.00 53.50 105 VAL A N 1
ATOM 829 C CA . VAL A 1 105 ? -35.053 -8.201 31.503 1.00 53.50 105 VAL A CA 1
ATOM 830 C C . VAL A 1 105 ? -34.616 -9.664 31.366 1.00 53.50 105 VAL A C 1
ATOM 832 O O . VAL A 1 105 ? -34.481 -10.169 30.260 1.00 53.50 105 VAL A O 1
ATOM 835 N N . GLY A 1 106 ? -34.393 -10.345 32.493 1.00 51.44 106 GLY A N 1
ATOM 836 C CA . GLY A 1 106 ? -33.912 -11.734 32.519 1.00 51.44 106 GLY A CA 1
ATOM 837 C C . GLY A 1 106 ? -32.482 -11.926 33.039 1.00 51.44 106 GLY A C 1
ATOM 838 O O . GLY A 1 106 ? -32.087 -13.061 33.291 1.00 51.44 106 GLY A O 1
ATOM 839 N N . ALA A 1 107 ? -31.715 -10.850 33.259 1.00 54.38 107 ALA A N 1
ATOM 840 C CA . ALA A 1 107 ? -30.319 -10.942 33.708 1.00 54.38 107 ALA A CA 1
ATOM 841 C C . ALA A 1 107 ? -30.174 -11.467 35.155 1.00 54.38 107 ALA A C 1
ATOM 843 O O . ALA A 1 107 ? -29.211 -12.159 35.493 1.00 54.38 107 ALA A O 1
ATOM 844 N N . CYS A 1 108 ? -31.155 -11.197 36.024 1.00 55.72 108 CYS A N 1
ATOM 845 C CA . CYS A 1 108 ? -31.218 -11.776 37.370 1.00 55.72 108 CYS A CA 1
ATOM 846 C C . CYS A 1 108 ? -31.620 -13.254 37.268 1.00 55.72 108 CYS A C 1
ATOM 848 O O . CYS A 1 108 ? -32.777 -13.551 36.989 1.00 55.72 108 CYS A O 1
ATOM 850 N N . LYS A 1 109 ? -30.749 -14.208 37.631 1.00 52.62 109 LYS A N 1
ATOM 851 C CA . LYS A 1 109 ? -31.116 -15.650 37.726 1.00 52.62 109 LYS A CA 1
ATOM 852 C C . LYS A 1 109 ? -32.233 -15.957 38.741 1.00 52.62 109 LYS A C 1
ATOM 854 O O . LYS A 1 109 ? -32.692 -17.084 38.871 1.00 52.62 109 LYS A O 1
ATOM 859 N N . CYS A 1 110 ? -32.687 -14.928 39.442 1.00 53.50 110 CYS A N 1
ATOM 860 C CA . CYS A 1 110 ? -33.908 -14.829 40.234 1.00 53.50 110 CYS A CA 1
ATOM 861 C C . CYS A 1 110 ? -35.175 -15.145 39.422 1.00 53.50 110 CYS A C 1
ATOM 863 O O . CYS A 1 110 ? -36.226 -15.368 40.020 1.00 53.50 110 CYS A O 1
ATOM 865 N N . CYS A 1 111 ? -35.064 -15.173 38.087 1.00 48.81 111 CYS A N 1
ATOM 866 C CA . CYS A 1 111 ? -36.088 -15.480 37.087 1.00 48.81 111 CYS A CA 1
ATOM 867 C C . CYS A 1 111 ? -36.759 -16.865 37.177 1.00 48.81 111 CYS A C 1
ATOM 869 O O . CYS A 1 111 ? -37.336 -17.318 36.197 1.00 48.81 111 CYS A O 1
ATOM 871 N N . TYR A 1 112 ? -36.791 -17.515 38.339 1.00 46.41 112 TYR A N 1
ATOM 872 C CA . TYR A 1 112 ? -37.775 -18.567 38.588 1.00 46.41 112 TYR A CA 1
ATOM 873 C C . TYR A 1 112 ? -38.515 -18.332 39.904 1.00 46.41 112 TYR A C 1
ATOM 875 O O . TYR A 1 112 ? -38.463 -19.113 40.850 1.00 46.41 112 TYR A O 1
ATOM 883 N N . ASN A 1 113 ? -39.237 -17.214 39.959 1.00 45.84 113 ASN A N 1
ATOM 884 C CA . ASN A 1 113 ? -40.414 -17.119 40.802 1.00 45.84 113 ASN A CA 1
ATOM 885 C C . ASN A 1 113 ? -41.605 -16.721 39.922 1.00 45.84 113 ASN A C 1
ATOM 887 O O . ASN A 1 113 ? -41.659 -15.600 39.424 1.00 45.84 113 ASN A O 1
ATOM 891 N N . ALA A 1 114 ? -42.568 -17.631 39.755 1.00 46.16 114 ALA A N 1
ATOM 892 C CA . ALA A 1 114 ? -43.808 -17.396 39.008 1.00 46.16 114 ALA A CA 1
ATOM 893 C C . ALA A 1 114 ? -44.649 -16.222 39.562 1.00 46.16 114 ALA A C 1
ATOM 895 O O . ALA A 1 114 ? -45.616 -15.804 38.935 1.00 46.16 114 ALA A O 1
ATOM 896 N N . SER A 1 115 ? -44.291 -15.687 40.734 1.00 47.16 115 SER A N 1
ATOM 897 C CA . SER A 1 115 ? -44.980 -14.587 41.415 1.00 47.16 115 SER A CA 1
ATOM 898 C C . SER A 1 115 ? -44.267 -13.236 41.314 1.00 47.16 115 SER A C 1
ATOM 900 O O . SER A 1 115 ? -44.796 -12.235 41.793 1.00 47.16 115 SER A O 1
ATOM 902 N N . SER A 1 116 ? -43.058 -13.170 40.746 1.00 45.94 116 SER A N 1
ATOM 903 C CA . SER A 1 116 ? -42.427 -11.878 40.480 1.00 45.94 116 SER A CA 1
ATOM 904 C C . SER A 1 116 ? -42.962 -11.346 39.154 1.00 45.94 116 SER A C 1
ATOM 906 O O . SER A 1 116 ? -42.724 -11.939 38.106 1.00 45.94 116 SER A O 1
ATOM 908 N N . VAL A 1 117 ? -43.713 -10.252 39.208 1.00 48.97 117 VAL A N 1
ATOM 909 C CA . VAL A 1 117 ? -44.181 -9.517 38.030 1.00 48.97 117 VAL A CA 1
ATOM 910 C C . VAL A 1 117 ? -43.242 -8.329 37.844 1.00 48.97 117 VAL A C 1
ATOM 912 O O . VAL A 1 117 ? -42.911 -7.656 38.824 1.00 48.97 117 VAL A O 1
ATOM 915 N N . ALA A 1 118 ? -42.795 -8.069 36.615 1.00 46.34 118 ALA A N 1
ATOM 916 C CA . ALA A 1 118 ? -42.067 -6.845 36.300 1.00 46.34 118 ALA A CA 1
ATOM 917 C C . ALA A 1 118 ? -42.958 -5.639 36.647 1.00 46.34 118 ALA A C 1
ATOM 919 O O . ALA A 1 118 ? -44.061 -5.509 36.119 1.00 46.34 118 ALA A O 1
ATOM 920 N N . GLN A 1 119 ? -42.510 -4.770 37.553 1.00 43.38 119 GLN A N 1
ATOM 921 C CA . GLN A 1 119 ? -43.253 -3.570 37.930 1.00 43.38 119 GLN A CA 1
ATOM 922 C C . GLN A 1 119 ? -42.681 -2.382 37.157 1.00 43.38 119 GLN A C 1
ATOM 924 O O . GLN A 1 119 ? -41.520 -2.007 37.322 1.00 43.38 119 GLN A O 1
ATOM 929 N N . VAL A 1 120 ? -43.494 -1.783 36.290 1.00 45.09 120 VAL A N 1
ATOM 930 C CA . VAL A 1 120 ? -43.152 -0.518 35.634 1.00 45.09 120 VAL A CA 1
ATOM 931 C C . VAL A 1 120 ? -43.592 0.605 36.564 1.00 45.09 120 VAL A C 1
ATOM 933 O O . VAL A 1 120 ? -44.783 0.814 36.771 1.00 45.09 120 VAL A O 1
ATOM 936 N N . HIS A 1 121 ? -42.633 1.310 37.157 1.00 40.78 121 HIS A N 1
ATOM 937 C CA . HIS A 1 121 ? -42.909 2.509 37.934 1.00 40.78 121 HIS A CA 1
ATOM 938 C C . HIS A 1 121 ? -42.729 3.722 37.016 1.00 40.78 121 HIS A C 1
ATOM 940 O O . HIS A 1 121 ? -41.634 3.968 36.505 1.00 40.78 121 HIS A O 1
ATOM 946 N N . VAL A 1 122 ? -43.813 4.457 36.775 1.00 46.59 122 VAL A N 1
ATOM 947 C CA . VAL A 1 122 ? -43.794 5.720 36.030 1.00 46.59 122 VAL A CA 1
ATOM 948 C C . VAL A 1 122 ? -43.767 6.842 37.059 1.00 46.59 122 VAL A C 1
ATOM 950 O O . VAL A 1 122 ? -44.754 7.074 37.752 1.00 46.59 122 VAL A O 1
ATOM 953 N N . GLU A 1 123 ? -42.619 7.494 37.221 1.00 38.12 123 GLU A N 1
ATOM 954 C CA . GLU A 1 123 ? -42.471 8.569 38.201 1.00 38.12 123 GLU A CA 1
ATOM 955 C C . GLU A 1 123 ? -42.750 9.919 37.519 1.00 38.12 123 GLU A C 1
ATOM 957 O O . GLU A 1 123 ? -41.925 10.415 36.759 1.00 38.12 123 GLU A O 1
ATOM 962 N N . GLY A 1 124 ? -43.933 10.482 37.796 1.00 38.09 124 GLY A N 1
ATOM 963 C CA . GLY A 1 124 ? -44.268 11.902 37.641 1.00 38.09 124 GLY A CA 1
ATOM 964 C C . GLY A 1 124 ? -44.484 12.443 36.222 1.00 38.09 124 GLY A C 1
ATOM 965 O O . GLY A 1 124 ? -43.535 12.850 35.564 1.00 38.09 124 GLY A O 1
ATOM 966 N N . MET A 1 125 ? -45.750 12.624 35.827 1.00 37.03 125 MET A N 1
ATOM 967 C CA . MET A 1 125 ? -46.228 13.915 35.300 1.00 37.03 125 MET A CA 1
ATOM 968 C C . MET A 1 125 ? -47.762 13.978 35.299 1.00 37.03 125 MET A C 1
ATOM 970 O O . MET A 1 125 ? -48.439 13.075 34.807 1.00 37.03 125 MET A O 1
ATOM 974 N N . LEU A 1 126 ? -48.295 15.051 35.896 1.00 38.62 126 LEU A N 1
ATOM 975 C CA . LEU A 1 126 ? -49.709 15.413 35.838 1.00 38.62 126 LEU A CA 1
ATOM 976 C C . LEU A 1 126 ? -50.131 15.626 34.381 1.00 38.62 126 LEU A C 1
ATOM 978 O O . LEU A 1 126 ? -49.461 16.318 33.618 1.00 38.62 126 LEU A O 1
ATOM 982 N N . TRP A 1 127 ? -51.279 15.059 34.033 1.00 36.16 127 TRP A N 1
ATOM 983 C CA . TRP A 1 127 ? -51.939 15.263 32.754 1.00 36.16 127 TRP A CA 1
ATOM 984 C C . TRP A 1 127 ? -52.656 16.617 32.718 1.00 36.16 127 TRP A C 1
ATOM 986 O O . TRP A 1 127 ? -53.503 16.891 33.567 1.00 36.16 127 TRP A O 1
ATOM 996 N N . HIS A 1 128 ? -52.414 17.401 31.669 1.00 30.64 128 HIS A N 1
ATOM 997 C CA . HIS A 1 128 ? -53.412 18.326 31.136 1.00 30.64 128 HIS A CA 1
ATOM 998 C C . HIS A 1 128 ? -53.877 17.768 29.790 1.00 30.64 128 HIS A C 1
ATOM 1000 O O . HIS A 1 128 ? -53.103 17.675 28.840 1.00 30.64 128 HIS A O 1
ATOM 1006 N N . ALA A 1 129 ? -55.136 17.336 29.728 1.00 31.16 129 ALA A N 1
ATOM 1007 C CA . ALA A 1 129 ? -55.761 16.863 28.500 1.00 31.16 129 ALA A CA 1
ATOM 1008 C C . ALA A 1 129 ? -55.897 18.042 27.520 1.00 31.16 129 ALA A C 1
ATOM 1010 O O . ALA A 1 129 ? -56.765 18.891 27.711 1.00 31.16 129 ALA A O 1
ATOM 1011 N N . GLY A 1 130 ? -55.028 18.130 26.505 1.00 35.38 130 GLY A N 1
ATOM 1012 C CA . GLY A 1 130 ? -55.197 19.152 25.466 1.00 35.38 130 GLY A CA 1
ATOM 1013 C C . GLY A 1 130 ? -54.064 19.417 24.471 1.00 35.38 130 GLY A C 1
ATOM 1014 O O . GLY A 1 130 ? -54.304 20.195 23.557 1.00 35.38 130 GLY A O 1
ATOM 1015 N N . ALA A 1 131 ? -52.869 18.826 24.579 1.00 33.03 131 ALA A N 1
ATOM 1016 C CA . ALA A 1 131 ? -51.783 19.125 23.634 1.00 33.03 131 ALA A CA 1
ATOM 1017 C C . ALA A 1 131 ? -51.192 17.859 22.999 1.00 33.03 131 ALA A C 1
ATOM 1019 O O . ALA A 1 131 ? -50.663 16.989 23.691 1.00 33.03 131 ALA A O 1
ATOM 1020 N N . GLU A 1 132 ? -51.283 17.781 21.671 1.00 43.62 132 GLU A N 1
ATOM 1021 C CA . GLU A 1 132 ? -50.569 16.829 20.819 1.00 43.62 132 GLU A CA 1
ATOM 1022 C C . GLU A 1 132 ? -49.056 17.028 20.969 1.00 43.62 132 GLU A C 1
ATOM 1024 O O . GLU A 1 132 ? -48.475 17.897 20.325 1.00 43.62 132 GLU A O 1
ATOM 1029 N N . LEU A 1 133 ? -48.395 16.243 21.820 1.00 38.62 133 LEU A N 1
ATOM 1030 C CA . LEU A 1 133 ? -46.936 16.201 21.880 1.00 38.62 133 LEU A CA 1
ATOM 1031 C C . LEU A 1 133 ? -46.465 14.768 22.137 1.00 38.62 133 LEU A C 1
ATOM 1033 O O . LEU A 1 133 ? -46.959 14.065 23.017 1.00 38.62 133 LEU A O 1
ATOM 1037 N N . THR A 1 134 ? -45.499 14.336 21.329 1.00 46.19 134 THR A N 1
ATOM 1038 C CA . THR A 1 134 ? -44.714 13.106 21.473 1.00 46.19 134 THR A CA 1
ATOM 1039 C C . THR A 1 134 ? -44.011 13.096 22.829 1.00 46.19 134 THR A C 1
ATOM 1041 O O . THR A 1 134 ? -42.908 13.624 22.982 1.00 46.19 134 THR A O 1
ATOM 1044 N N . ASN A 1 135 ? -44.680 12.537 23.833 1.00 43.03 135 ASN A N 1
ATOM 1045 C CA . ASN A 1 135 ? -44.211 12.555 25.210 1.00 43.03 135 ASN A CA 1
ATOM 1046 C C . ASN A 1 135 ? -43.243 11.392 25.453 1.00 43.03 135 ASN A C 1
ATOM 1048 O O . ASN A 1 135 ? -43.634 10.224 25.476 1.00 43.03 135 ASN A O 1
ATOM 1052 N N . TRP A 1 136 ? -41.972 11.727 25.664 1.00 44.56 136 TRP A N 1
ATOM 1053 C CA . TRP A 1 136 ? -40.984 10.813 26.227 1.00 44.56 136 TRP A CA 1
ATOM 1054 C C . TRP A 1 136 ? -41.311 10.620 27.708 1.00 44.56 136 TRP A C 1
ATOM 1056 O O . TRP A 1 136 ? -41.320 11.582 28.475 1.00 44.56 136 TRP A O 1
ATOM 1066 N N . VAL A 1 137 ? -41.614 9.390 28.119 1.00 48.78 137 VAL A N 1
ATOM 1067 C CA . VAL A 1 137 ? -41.943 9.084 29.514 1.00 48.78 137 VAL A CA 1
ATOM 1068 C C . VAL A 1 137 ? -40.691 8.536 30.187 1.00 48.78 137 VAL A C 1
ATOM 1070 O O . VAL A 1 137 ? -40.045 7.618 29.683 1.00 48.78 137 VAL A O 1
ATOM 1073 N N . LYS A 1 138 ? -40.342 9.068 31.363 1.00 43.97 138 LYS A N 1
ATOM 1074 C CA . LYS A 1 138 ? -39.284 8.475 32.185 1.00 43.97 138 LYS A CA 1
ATOM 1075 C C . LYS A 1 138 ? -39.825 7.200 32.830 1.00 43.97 138 LYS A C 1
ATOM 1077 O O . LYS A 1 138 ? -40.521 7.242 33.844 1.00 43.97 138 LYS A O 1
ATOM 1082 N N . MET A 1 139 ? -39.539 6.059 32.214 1.00 48.22 139 MET A N 1
ATOM 1083 C CA . MET A 1 139 ? -39.999 4.763 32.698 1.00 48.22 139 MET A CA 1
ATOM 1084 C C . MET A 1 139 ? -38.926 4.092 33.546 1.00 48.22 139 MET A C 1
ATOM 1086 O O . MET A 1 139 ? -37.756 4.026 33.181 1.00 48.22 139 MET A O 1
ATOM 1090 N N . ARG A 1 140 ? -39.326 3.541 34.692 1.00 48.75 140 ARG A N 1
ATOM 1091 C CA . ARG A 1 140 ? -38.460 2.676 35.494 1.00 48.75 140 ARG A CA 1
ATOM 1092 C C . ARG A 1 140 ? -39.028 1.267 35.467 1.00 48.75 140 ARG A C 1
ATOM 1094 O O . ARG A 1 140 ? -39.982 0.978 36.186 1.00 48.75 140 ARG A O 1
ATOM 1101 N N . ARG A 1 141 ? -38.443 0.365 34.674 1.00 46.88 141 ARG A N 1
ATOM 1102 C CA . ARG A 1 141 ? -38.707 -1.072 34.842 1.00 46.88 141 ARG A CA 1
ATOM 1103 C C . ARG A 1 141 ? -37.941 -1.533 36.083 1.00 46.88 141 ARG A C 1
ATOM 1105 O O . ARG A 1 141 ? -36.715 -1.515 36.096 1.00 46.88 141 ARG A O 1
ATOM 1112 N N . ARG A 1 142 ? -38.656 -1.878 37.154 1.00 48.12 142 ARG A N 1
ATOM 1113 C CA . ARG A 1 142 ? -38.079 -2.409 38.393 1.00 48.12 142 ARG A CA 1
ATOM 1114 C C . ARG A 1 142 ? -38.580 -3.830 38.613 1.00 48.12 142 ARG A C 1
ATOM 1116 O O . ARG A 1 142 ? -39.759 -4.127 38.441 1.00 48.12 142 ARG A O 1
ATOM 1123 N N . TRP A 1 143 ? -37.690 -4.694 39.073 1.00 50.19 143 TRP A N 1
ATOM 1124 C CA . TRP A 1 143 ? -38.091 -5.867 39.838 1.00 50.19 143 TRP A CA 1
ATOM 1125 C C . TRP A 1 143 ? -37.989 -5.495 41.314 1.00 50.19 143 TRP A C 1
ATOM 1127 O O . TRP A 1 143 ? -37.037 -4.830 41.717 1.00 50.19 143 TRP A O 1
ATOM 1137 N N . SER A 1 144 ? -38.945 -5.922 42.139 1.00 49.44 144 SER A N 1
ATOM 1138 C CA . SER A 1 144 ? -38.970 -5.599 43.577 1.00 49.44 144 SER A CA 1
ATOM 1139 C C . SER A 1 144 ? -37.698 -6.017 44.331 1.00 49.44 144 SER A C 1
ATOM 1141 O O . SER A 1 144 ? -37.435 -5.517 45.420 1.00 49.44 144 SER A O 1
ATOM 1143 N N . CYS A 1 145 ? -36.890 -6.911 43.753 1.00 50.25 145 CYS A N 1
ATOM 1144 C CA . CYS A 1 145 ? -35.671 -7.440 44.350 1.00 50.25 145 CYS A CA 1
ATOM 1145 C C . CYS A 1 145 ? -34.346 -6.862 43.814 1.00 50.25 145 CYS A C 1
ATOM 1147 O O . CYS A 1 145 ? -33.311 -7.184 44.406 1.00 50.25 145 CYS A O 1
ATOM 1149 N N . CYS A 1 146 ? -34.339 -6.053 42.740 1.00 51.69 146 CYS A N 1
ATOM 1150 C CA . CYS A 1 146 ? -33.104 -5.526 42.131 1.00 51.69 146 CYS A CA 1
ATOM 1151 C C . CYS A 1 146 ? -33.236 -4.069 41.651 1.00 51.69 146 CYS A C 1
ATOM 1153 O O . CYS A 1 146 ? -34.192 -3.755 40.939 1.00 51.69 146 CYS A O 1
ATOM 1155 N N . PRO A 1 147 ? -32.273 -3.178 41.958 1.00 50.59 147 PRO A N 1
ATOM 1156 C CA . PRO A 1 147 ? -32.157 -1.890 41.276 1.00 50.59 147 PRO A CA 1
ATOM 1157 C C . PRO A 1 147 ? -31.714 -2.065 39.808 1.00 50.59 147 PRO A C 1
ATOM 1159 O O . PRO A 1 147 ? -30.752 -2.778 39.517 1.00 50.59 147 PRO A O 1
ATOM 1162 N N . HIS A 1 148 ? -32.424 -1.411 38.886 1.00 51.22 148 HIS A N 1
ATOM 1163 C CA . HIS A 1 148 ? -32.115 -1.350 37.449 1.00 51.22 148 HIS A CA 1
ATOM 1164 C C . HIS A 1 148 ? -31.708 0.070 37.047 1.00 51.22 148 HIS A C 1
ATOM 1166 O O . HIS A 1 148 ? -32.089 1.036 37.715 1.00 51.22 148 HIS A O 1
ATOM 1172 N N . ASN A 1 149 ? -30.977 0.178 35.935 1.00 45.56 149 ASN A N 1
ATOM 1173 C CA . ASN A 1 149 ? -30.681 1.456 35.298 1.00 45.56 149 ASN A CA 1
ATOM 1174 C C . ASN A 1 149 ? -31.947 2.119 34.737 1.00 45.56 149 ASN A C 1
ATOM 1176 O O . ASN A 1 149 ? -32.910 1.455 34.349 1.00 45.56 149 ASN A O 1
ATOM 1180 N N . GLU A 1 150 ? -31.940 3.451 34.719 1.00 49.06 150 GLU A N 1
ATOM 1181 C CA . GLU A 1 150 ? -33.011 4.253 34.132 1.00 49.06 150 GLU A CA 1
ATOM 1182 C C . GLU A 1 150 ? -32.989 4.093 32.606 1.00 49.06 150 GLU A C 1
ATOM 1184 O O . GLU A 1 150 ? -31.971 4.359 31.972 1.00 49.06 150 GLU A O 1
ATOM 1189 N N . VAL A 1 151 ? -34.108 3.664 32.016 1.00 47.91 151 VAL A N 1
ATOM 1190 C CA . VAL A 1 151 ? -34.260 3.545 30.561 1.00 47.91 151 VAL A CA 1
ATOM 1191 C C . VAL A 1 151 ? -35.290 4.574 30.115 1.00 47.91 151 VAL A C 1
ATOM 1193 O O . VAL A 1 151 ? -36.409 4.606 30.625 1.00 47.91 151 VAL A O 1
ATOM 1196 N N . TYR A 1 152 ? -34.911 5.440 29.180 1.00 47.53 152 TYR A N 1
ATOM 1197 C CA . TYR A 1 1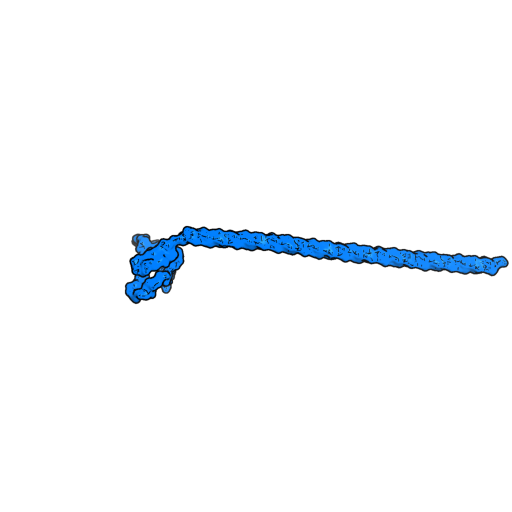52 ? -35.830 6.398 28.569 1.00 47.53 152 TYR A CA 1
ATOM 1198 C C . TYR A 1 152 ? -36.510 5.736 27.372 1.00 47.53 152 TYR A C 1
ATOM 1200 O O . TYR A 1 152 ? -35.838 5.114 26.554 1.00 47.53 152 TYR A O 1
ATOM 1208 N N . GLY A 1 153 ? -37.832 5.858 27.277 1.00 53.16 153 GLY A N 1
ATOM 1209 C CA . GLY A 1 153 ? -38.611 5.259 26.198 1.00 53.16 153 GLY A CA 1
ATOM 1210 C C . GLY A 1 153 ? -40.008 5.859 26.096 1.00 53.16 153 GLY A C 1
ATOM 1211 O O . GLY A 1 153 ? -40.446 6.645 26.940 1.00 53.16 153 GLY A O 1
ATOM 1212 N N . THR A 1 154 ? -40.711 5.506 25.034 1.00 51.62 154 THR A N 1
ATOM 1213 C CA . THR A 1 154 ? -42.110 5.868 24.809 1.00 51.62 154 THR A CA 1
ATOM 1214 C C . THR A 1 154 ? -43.029 4.719 25.223 1.00 51.62 154 THR A C 1
ATOM 1216 O O . THR A 1 154 ? -42.592 3.591 25.438 1.00 51.62 154 THR A O 1
ATOM 1219 N N . PHE A 1 155 ? -44.333 4.981 25.344 1.00 47.56 155 PHE A N 1
ATOM 1220 C CA . PHE A 1 155 ? -45.308 3.931 25.673 1.00 47.56 155 PHE A CA 1
ATOM 1221 C C . PHE A 1 155 ? -45.402 2.834 24.600 1.00 47.56 155 PHE A C 1
ATOM 1223 O O . PHE A 1 155 ? -45.794 1.715 24.910 1.00 47.56 155 PHE A O 1
ATOM 1230 N N . ALA A 1 156 ? -45.004 3.128 23.358 1.00 49.75 156 ALA A N 1
ATOM 1231 C CA . ALA A 1 156 ? -44.951 2.144 22.282 1.00 49.75 156 ALA A CA 1
ATOM 1232 C C . ALA A 1 156 ? -43.872 1.069 22.515 1.00 49.75 156 ALA A C 1
ATOM 1234 O O . ALA A 1 156 ? -44.067 -0.072 22.118 1.00 49.75 156 ALA A O 1
ATOM 1235 N N . ASP A 1 157 ? -42.800 1.391 23.247 1.00 46.25 157 ASP A N 1
ATOM 1236 C CA . ASP A 1 157 ? -41.702 0.465 23.573 1.00 46.25 157 ASP A CA 1
ATOM 1237 C C . ASP A 1 157 ? -42.079 -0.562 24.676 1.00 46.25 157 ASP A C 1
ATOM 1239 O O . ASP A 1 157 ? -41.228 -1.283 25.211 1.00 46.25 157 ASP A O 1
ATOM 1243 N N . LEU A 1 158 ? -43.354 -0.591 25.092 1.00 44.66 158 LEU A N 1
ATOM 1244 C CA . LEU A 1 158 ? -43.906 -1.500 26.105 1.00 44.66 158 LEU A CA 1
ATOM 1245 C C . LEU A 1 158 ? -44.752 -2.653 25.532 1.00 44.66 158 LEU A C 1
ATOM 1247 O O . LEU A 1 158 ? -45.070 -3.554 26.311 1.00 44.66 158 LEU A O 1
ATOM 1251 N N . GLN A 1 159 ? -45.150 -2.614 24.252 1.00 41.75 159 GLN A N 1
ATOM 1252 C CA . GLN A 1 159 ? -45.911 -3.696 23.598 1.00 41.75 159 GLN A CA 1
ATOM 1253 C C . GLN A 1 159 ? -44.991 -4.829 23.141 1.00 41.75 159 GLN A C 1
ATOM 1255 O O . GLN A 1 159 ? -45.432 -5.994 23.253 1.00 41.75 159 GLN A O 1
#

Foldseek 3Di:
DVVVVVVVVVVVVVVVVVVVVVVVVVVVVVVVVVVVVVVVVVVVVVVVVVVVVVVVVVVVVVVVVVVVVVVVVVVVVVVVVVVVPFDWDAFQPPRDIDTQVPPDDPRPPVPPDPPWDFDKDFPDDDDDPDDDDQDWTFIARDTPGDHHDTDIDGPVVVD

pLDDT: mean 74.38, std 22.79, range [30.64, 97.88]

Organism: Hemiselmis andersenii (NCBI:txid464988)

Radius of gyration: 47.57 Å; chains: 1; bounding box: 107×38×120 Å

Sequence (159 aa):
QGAVAVAAERAEQAKDRALAEEKERAAAERKRAVAQERDRQQQEKYRALAEERERAKISLARVEAADEERLRQERAKAALEVAALQQKGTCARCRQDYVLQDNEVGACKCCYNASSVAQVHVEGMLWHAGAELTNWVKMRRRWSCCPHNEVYGTFADLQ

Secondary structure (DSSP, 8-state):
-HHHHHHHHHHHHHHHHHHHHHHHHHHHHHHHHHHHHHHHHHHHHHHHHHHHHHHHHHHHHHHHHHHHHHHHHHHHHHHHHHHHHPPEEE-TTT--EEESTT--TT-STT---TT---EEEE------TT------EEEEEEBTTB----EEE-GGGG-